Protein AF-A0A8X7UA34-F1 (afdb_monomer_lite)

InterPro domains:
  IPR003774 AlgH-like [PTHR31984] (11-146)

pLDDT: mean 86.85, std 8.89, range [56.84, 96.75]

Organism: Brassica carinata (NCBI:txid52824)

Foldseek 3Di:
DDPVVVVVVVVVVVVVVVVVVVVVVVVVVPPPDDQQDWDADDCVCPPVPPRHRFIWGWHDDDPVPHTDTFTQPAFDALVVCCVPVVNPLSVLCRVPTDHRGDPDADPVQGDKDWFLDDDPVPWDDRDNSITIGDSVRVVVVSVVSVVVD

Sequence (149 aa):
MNLNSRRNHSYSVWKRKKEHKQALINKLAAPKVKVGTIPFATERLGDSLPFAKSKILILKAGQESGFMGVIFNKRLRWSSYPDLDGGQTAELLKDTILSLGGPVMDREKPLMALSREGDPSTDLELSPGVYFLDHESVARRIQELSLEI

Secondary structure (DSSP, 8-state):
--HHHHHHHHHHHHHHHHHHHHHHHHHHHS-S--TT---B--GGGTT-TTTTT-BEEEEEEETTTEEEEEE-S-B--GGG-TTGGGGHHHHHTTTS--B---S---SSS---EEES---TTTSEEEETTEEEE-HHHHHHHHHHHHH--

Radius of gyration: 24.0 Å; chains: 1; bounding box: 34×52×81 Å

Structure (mmCIF, N/CA/C/O backbone):
data_AF-A0A8X7UA34-F1
#
_entry.id   AF-A0A8X7UA34-F1
#
loop_
_atom_site.group_PDB
_atom_site.id
_atom_site.type_symbol
_atom_site.label_atom_id
_atom_site.label_alt_id
_atom_site.label_comp_id
_atom_site.label_asym_id
_atom_site.label_entity_id
_atom_site.label_seq_id
_atom_site.pdbx_PDB_ins_code
_atom_site.Cartn_x
_atom_site.Cartn_y
_atom_site.Cartn_z
_atom_site.occupancy
_atom_site.B_iso_or_equiv
_atom_site.auth_seq_id
_atom_site.auth_comp_id
_atom_site.auth_asym_id
_atom_site.auth_atom_id
_atom_site.pdbx_PDB_model_num
ATOM 1 N N . MET A 1 1 ? 6.514 31.943 -58.462 1.00 56.84 1 MET A N 1
ATOM 2 C CA . MET A 1 1 ? 6.437 31.181 -57.187 1.00 56.84 1 MET A CA 1
ATOM 3 C C . MET A 1 1 ? 7.459 31.739 -56.199 1.00 56.84 1 MET A C 1
ATOM 5 O O . MET A 1 1 ? 8.596 31.947 -56.592 1.00 56.84 1 MET A O 1
ATOM 9 N N . ASN A 1 2 ? 7.064 32.010 -54.948 1.00 68.12 2 ASN A N 1
ATOM 10 C CA . ASN A 1 2 ? 7.880 32.732 -53.960 1.00 68.12 2 ASN A CA 1
ATOM 11 C C . ASN A 1 2 ? 8.849 31.794 -53.198 1.00 68.12 2 ASN A C 1
ATOM 13 O O . ASN A 1 2 ? 8.421 30.875 -52.496 1.00 68.12 2 ASN A O 1
ATOM 17 N N . LEU A 1 3 ? 10.157 32.049 -53.313 1.00 63.94 3 LEU A N 1
ATOM 18 C CA . LEU A 1 3 ? 11.243 31.289 -52.671 1.00 63.94 3 LEU A CA 1
ATOM 19 C C . LEU A 1 3 ? 11.197 31.323 -51.130 1.00 63.94 3 LEU A C 1
ATOM 21 O O . LEU A 1 3 ? 11.675 30.391 -50.481 1.00 63.94 3 LEU A O 1
ATOM 25 N N . ASN A 1 4 ? 10.598 32.354 -50.525 1.00 66.56 4 ASN A N 1
ATOM 26 C CA . ASN A 1 4 ? 10.458 32.464 -49.067 1.00 66.56 4 ASN A CA 1
ATOM 27 C C . ASN A 1 4 ? 9.415 31.484 -48.519 1.00 66.56 4 ASN A C 1
ATOM 29 O O . ASN A 1 4 ? 9.621 30.887 -47.466 1.00 66.56 4 ASN A O 1
ATOM 33 N N . SER A 1 5 ? 8.337 31.242 -49.270 1.00 66.94 5 SER A N 1
ATOM 34 C CA . SER A 1 5 ? 7.290 30.287 -48.883 1.00 66.94 5 SER A CA 1
ATOM 35 C C . SER A 1 5 ? 7.828 28.850 -48.825 1.00 66.94 5 SER A C 1
ATOM 37 O O . SER A 1 5 ? 7.584 28.131 -47.855 1.00 66.94 5 SER A O 1
ATOM 39 N N . ARG A 1 6 ? 8.659 28.453 -49.802 1.00 67.19 6 ARG A N 1
ATOM 40 C CA . ARG A 1 6 ? 9.289 27.120 -49.834 1.00 67.19 6 ARG A CA 1
ATOM 41 C C . ARG A 1 6 ? 10.278 26.905 -48.688 1.00 67.19 6 ARG A C 1
ATOM 43 O O . ARG A 1 6 ? 10.280 25.838 -48.077 1.00 67.19 6 ARG A O 1
ATOM 50 N N . ARG A 1 7 ? 11.086 27.922 -48.366 1.00 68.06 7 ARG A N 1
ATOM 51 C CA . ARG A 1 7 ? 12.027 27.867 -47.237 1.00 68.06 7 ARG A CA 1
ATOM 52 C C . ARG A 1 7 ? 11.290 27.724 -45.908 1.00 68.06 7 ARG A C 1
ATOM 54 O O . ARG A 1 7 ? 11.588 26.798 -45.160 1.00 68.06 7 ARG A O 1
ATOM 61 N N . ASN A 1 8 ? 10.271 28.546 -45.661 1.00 73.69 8 ASN A N 1
ATOM 62 C CA . ASN A 1 8 ? 9.471 28.477 -44.433 1.00 73.69 8 ASN A CA 1
ATOM 63 C C . ASN A 1 8 ? 8.767 27.123 -44.272 1.00 73.69 8 ASN A C 1
ATOM 65 O O . ASN A 1 8 ? 8.753 26.553 -43.179 1.00 73.69 8 ASN A O 1
ATOM 69 N N . HIS A 1 9 ? 8.253 26.561 -45.370 1.00 76.44 9 HIS A N 1
ATOM 70 C CA . HIS A 1 9 ? 7.677 25.222 -45.361 1.00 76.44 9 HIS A CA 1
ATOM 71 C C . HIS A 1 9 ? 8.722 24.161 -44.980 1.00 76.44 9 HIS A C 1
ATOM 73 O O . HIS A 1 9 ? 8.487 23.380 -44.056 1.00 76.44 9 HIS A O 1
ATOM 79 N N . SER A 1 10 ? 9.906 24.192 -45.600 1.00 81.75 10 SER A N 1
ATOM 80 C CA . SER A 1 10 ? 11.010 23.268 -45.303 1.00 81.75 10 SER A CA 1
ATOM 81 C C . SER A 1 10 ? 11.464 23.339 -43.838 1.00 81.75 10 SER A C 1
ATOM 83 O O . SER A 1 10 ? 11.606 22.302 -43.186 1.00 81.75 10 SER A O 1
ATOM 85 N N . TYR A 1 11 ? 11.619 24.546 -43.281 1.00 80.00 11 TYR A N 1
ATOM 86 C CA . TYR A 1 11 ? 11.953 24.730 -41.863 1.00 80.00 11 TYR A CA 1
ATOM 87 C C . TYR A 1 11 ? 10.870 24.164 -40.936 1.00 80.00 11 TYR A C 1
ATOM 89 O O . TYR A 1 11 ? 11.193 23.478 -39.965 1.00 80.00 11 TYR A O 1
ATOM 97 N N . SER A 1 12 ? 9.586 24.382 -41.246 1.00 84.19 12 SER A N 1
ATOM 98 C CA . SER A 1 12 ? 8.474 23.866 -40.431 1.00 84.19 12 SER A CA 1
ATOM 99 C C . SER A 1 12 ? 8.399 22.333 -40.416 1.00 84.19 12 SER A C 1
ATOM 101 O O . SER A 1 12 ? 8.051 21.731 -39.398 1.00 84.19 12 SER A O 1
ATOM 103 N N . VAL A 1 13 ? 8.743 21.687 -41.535 1.00 89.19 13 VAL A N 1
ATOM 104 C CA . VAL A 1 13 ? 8.761 20.224 -41.665 1.00 89.19 13 VAL A CA 1
ATOM 105 C C . VAL A 1 13 ? 9.957 19.640 -40.916 1.00 89.19 13 VAL A C 1
ATOM 107 O O . VAL A 1 13 ? 9.802 18.665 -40.178 1.00 89.19 13 VAL A O 1
ATOM 110 N N . TRP A 1 14 ? 11.138 20.249 -41.051 1.00 89.81 14 TRP A N 1
ATOM 111 C CA . TRP A 1 14 ? 12.331 19.842 -40.305 1.00 89.81 14 TRP A CA 1
ATOM 112 C C . TRP A 1 14 ? 12.125 19.962 -38.790 1.00 89.81 14 TRP A C 1
ATOM 114 O O . TRP A 1 14 ? 12.421 19.018 -38.055 1.00 89.81 14 TRP A O 1
ATOM 124 N N . LYS A 1 15 ? 11.545 21.079 -38.329 1.00 89.62 15 LYS A N 1
ATOM 125 C CA . LYS A 1 15 ? 11.255 21.320 -36.909 1.00 89.62 15 LYS A CA 1
ATOM 126 C C . LYS A 1 15 ? 10.313 20.254 -36.339 1.00 89.62 15 LYS A C 1
ATOM 128 O O . LYS A 1 15 ? 10.667 19.614 -35.352 1.00 89.62 15 LYS A O 1
ATOM 133 N N . ARG A 1 16 ? 9.199 19.958 -37.026 1.00 90.50 16 ARG A N 1
ATOM 134 C CA . ARG A 1 16 ? 8.262 18.889 -36.625 1.00 90.50 16 ARG A CA 1
ATOM 135 C C . ARG A 1 16 ? 8.916 17.509 -36.562 1.00 90.50 16 ARG A C 1
ATOM 137 O O . ARG A 1 16 ? 8.672 16.763 -35.619 1.00 90.50 16 ARG A O 1
ATOM 144 N N . LYS A 1 17 ? 9.770 17.157 -37.533 1.00 89.44 17 LYS A N 1
ATOM 145 C CA . LYS A 1 17 ? 10.509 15.879 -37.508 1.00 89.44 17 LYS A CA 1
ATOM 146 C C . LYS A 1 17 ? 11.460 15.792 -36.314 1.00 89.44 17 LYS A C 1
ATOM 148 O O . LYS A 1 17 ? 11.552 14.737 -35.688 1.00 89.44 17 LYS A O 1
ATOM 153 N N . LYS A 1 18 ? 12.149 16.888 -35.986 1.00 90.69 18 LYS A N 1
ATOM 154 C CA . LYS A 1 18 ? 13.051 16.960 -34.829 1.00 90.69 18 LYS A CA 1
ATOM 155 C C . LYS A 1 18 ? 12.286 16.812 -33.513 1.00 90.69 18 LYS A C 1
ATOM 157 O O . LYS A 1 18 ? 12.684 16.009 -32.677 1.00 90.69 18 LYS A O 1
ATOM 162 N N . GLU A 1 19 ? 11.173 17.525 -33.361 1.00 91.94 19 GLU A N 1
ATOM 163 C CA . GLU A 1 19 ? 10.303 17.444 -32.180 1.00 91.94 19 GLU A CA 1
ATOM 164 C C . GLU A 1 19 ? 9.704 16.044 -32.010 1.00 91.94 19 GLU A C 1
ATOM 166 O O . GLU A 1 19 ? 9.766 15.482 -30.922 1.00 91.94 19 GLU A O 1
ATOM 171 N N . HIS A 1 20 ? 9.213 15.429 -33.091 1.00 90.75 20 HIS A N 1
ATOM 172 C CA . HIS A 1 20 ? 8.687 14.063 -33.056 1.00 90.75 20 HIS A CA 1
ATOM 173 C C . HIS A 1 20 ? 9.764 13.050 -32.646 1.00 90.75 20 HIS A C 1
ATOM 175 O O . HIS A 1 20 ? 9.518 12.187 -31.805 1.00 90.75 20 HIS A O 1
ATOM 181 N N . LYS A 1 21 ? 10.979 13.165 -33.201 1.00 89.81 21 LYS A N 1
ATOM 182 C CA . LYS A 1 21 ? 12.112 12.313 -32.814 1.00 89.81 21 LYS A CA 1
ATOM 183 C C . LYS A 1 21 ? 12.459 12.493 -31.334 1.00 89.81 21 LYS A C 1
ATOM 185 O O . LYS A 1 21 ? 12.673 11.501 -30.645 1.00 89.81 21 LYS A O 1
ATOM 190 N N . GLN A 1 22 ? 12.470 13.731 -30.838 1.00 85.81 22 GLN A N 1
ATOM 191 C CA . GLN A 1 22 ? 12.733 14.014 -29.428 1.00 85.81 22 GLN A CA 1
ATOM 192 C C . GLN A 1 22 ? 11.635 13.452 -28.516 1.00 85.81 22 GLN A C 1
ATOM 194 O O . GLN A 1 22 ? 11.944 12.845 -27.497 1.00 85.81 22 GLN A O 1
ATOM 199 N N . ALA A 1 23 ? 10.365 13.579 -28.900 1.00 83.25 23 ALA A N 1
ATOM 200 C CA . ALA A 1 23 ? 9.248 12.991 -28.168 1.00 83.25 23 ALA A CA 1
ATOM 201 C C . ALA A 1 23 ? 9.337 11.457 -28.121 1.00 83.25 23 ALA A C 1
ATOM 203 O O . ALA A 1 23 ? 9.067 10.860 -27.082 1.00 83.25 23 ALA A O 1
ATOM 204 N N . LEU A 1 24 ? 9.768 10.817 -29.214 1.00 83.38 24 LEU A N 1
ATOM 205 C CA . LEU A 1 24 ? 9.985 9.371 -29.262 1.00 83.38 24 LEU A CA 1
ATOM 206 C C . LEU A 1 24 ? 11.118 8.940 -28.320 1.00 83.38 24 LEU A C 1
ATOM 208 O O . LEU A 1 24 ? 10.958 7.977 -27.575 1.00 83.38 24 LEU A O 1
ATOM 212 N N . ILE A 1 25 ? 12.233 9.677 -28.317 1.00 81.25 25 ILE A N 1
ATOM 213 C CA . ILE A 1 25 ? 13.363 9.445 -27.405 1.00 81.25 25 ILE A CA 1
ATOM 214 C C . ILE A 1 25 ? 12.908 9.606 -25.953 1.00 81.25 25 ILE A C 1
ATOM 216 O O . ILE A 1 25 ? 13.146 8.716 -25.144 1.00 81.25 25 ILE A O 1
ATOM 220 N N . ASN A 1 26 ? 12.184 10.680 -25.635 1.00 76.31 26 ASN A N 1
ATOM 221 C CA . ASN A 1 26 ? 11.667 10.922 -24.288 1.00 76.31 26 ASN A CA 1
ATOM 222 C C . ASN A 1 26 ? 10.672 9.831 -23.857 1.00 76.31 26 ASN A C 1
ATOM 224 O O . ASN A 1 26 ? 10.698 9.393 -22.714 1.00 76.31 26 ASN A O 1
ATOM 228 N N . LYS A 1 27 ? 9.826 9.344 -24.774 1.00 73.06 27 LYS A N 1
ATOM 229 C CA . LYS A 1 27 ? 8.892 8.239 -24.515 1.00 73.06 27 LYS A CA 1
ATOM 230 C C . LYS A 1 27 ? 9.615 6.914 -24.258 1.00 73.06 27 LYS A C 1
ATOM 232 O O . LYS A 1 27 ? 9.163 6.137 -23.426 1.00 73.06 27 LYS A O 1
ATOM 237 N N . LEU A 1 28 ? 10.714 6.653 -24.963 1.00 73.19 28 LEU A N 1
ATOM 238 C CA . LEU A 1 28 ? 11.550 5.465 -24.755 1.00 73.19 28 LEU A CA 1
ATOM 239 C C . LEU A 1 28 ? 12.402 5.564 -23.481 1.00 73.19 28 LEU A C 1
ATOM 241 O O . LEU A 1 28 ? 12.703 4.536 -22.881 1.00 73.19 28 LEU A O 1
ATOM 245 N N . ALA A 1 29 ? 12.761 6.782 -23.072 1.00 66.44 29 ALA A N 1
ATOM 246 C CA . ALA A 1 29 ? 13.515 7.066 -21.853 1.00 66.44 29 ALA A CA 1
ATOM 247 C C . ALA A 1 29 ? 12.634 7.187 -20.596 1.00 66.44 29 ALA A C 1
ATOM 249 O O . ALA A 1 29 ? 13.160 7.175 -19.486 1.00 66.44 29 ALA A O 1
ATOM 250 N N . ALA A 1 30 ? 11.309 7.305 -20.744 1.00 63.19 30 ALA A N 1
ATOM 251 C CA . ALA A 1 30 ? 10.397 7.392 -19.611 1.00 63.19 30 ALA A CA 1
ATOM 252 C C . ALA A 1 30 ? 10.485 6.116 -18.746 1.00 63.19 30 ALA A C 1
ATOM 254 O O . ALA A 1 30 ? 10.445 5.006 -19.294 1.00 63.19 30 ALA A O 1
ATOM 255 N N . PRO A 1 31 ? 10.563 6.237 -17.406 1.00 65.38 31 PRO A N 1
ATOM 256 C CA . PRO A 1 31 ? 10.557 5.080 -16.523 1.00 65.38 31 PRO A CA 1
ATOM 257 C C . PRO A 1 31 ? 9.314 4.229 -16.785 1.00 65.38 31 PRO A C 1
ATOM 259 O O . PRO A 1 31 ? 8.183 4.709 -16.702 1.00 65.38 31 PRO A O 1
ATOM 262 N N . LYS A 1 32 ? 9.511 2.942 -17.092 1.00 77.38 32 LYS A N 1
ATOM 263 C CA . LYS A 1 32 ? 8.398 1.997 -17.298 1.00 77.38 32 LYS A CA 1
ATOM 264 C C . LYS A 1 32 ? 7.575 1.771 -16.026 1.00 77.38 32 LYS A C 1
ATOM 266 O O . LYS A 1 32 ? 6.454 1.279 -16.107 1.00 77.38 32 LYS A O 1
ATOM 271 N N . VAL A 1 33 ? 8.136 2.117 -14.870 1.00 87.62 33 VAL A N 1
ATOM 272 C CA . VAL A 1 33 ? 7.523 1.976 -13.553 1.00 87.62 33 VAL A CA 1
ATOM 273 C C . VAL A 1 33 ? 7.317 3.368 -12.965 1.00 87.62 33 VAL A C 1
ATOM 275 O O . VAL A 1 33 ? 8.270 4.125 -12.800 1.00 87.62 33 VAL A O 1
ATOM 278 N N . LYS A 1 34 ? 6.062 3.689 -12.652 1.00 90.31 34 LYS A N 1
ATOM 279 C CA . LYS A 1 34 ? 5.624 4.933 -12.001 1.00 90.31 34 LYS A CA 1
ATOM 280 C C . LYS A 1 34 ? 4.777 4.624 -10.764 1.00 90.31 34 LYS A C 1
ATOM 282 O O . LYS A 1 34 ? 4.351 3.480 -10.590 1.00 90.31 34 LYS A O 1
ATOM 287 N N . VAL A 1 35 ? 4.491 5.632 -9.943 1.00 92.62 35 VAL A N 1
ATOM 288 C CA . VAL A 1 35 ? 3.513 5.516 -8.845 1.00 92.62 35 VAL A CA 1
ATOM 289 C C . VAL A 1 35 ? 2.185 4.951 -9.374 1.00 92.62 35 VAL A C 1
ATOM 291 O O . VAL A 1 35 ? 1.763 5.284 -10.484 1.00 92.62 35 VAL A O 1
ATOM 294 N N . GLY A 1 36 ? 1.588 4.020 -8.628 1.00 92.81 36 GLY A N 1
ATOM 295 C CA . GLY A 1 36 ? 0.380 3.282 -9.014 1.00 92.81 36 GLY A CA 1
ATOM 296 C C . GLY A 1 36 ? 0.620 2.066 -9.920 1.00 92.81 36 GLY A C 1
ATOM 297 O O . GLY A 1 36 ? -0.312 1.320 -10.211 1.00 92.81 36 GLY A O 1
ATOM 298 N N . THR A 1 37 ? 1.857 1.818 -10.369 1.00 93.62 37 THR A N 1
ATOM 299 C CA . THR A 1 37 ? 2.185 0.591 -11.121 1.00 93.62 37 THR A CA 1
ATOM 300 C C . THR A 1 37 ? 2.126 -0.622 -10.197 1.00 93.62 37 THR A C 1
ATOM 302 O O . THR A 1 37 ? 2.568 -0.540 -9.051 1.00 93.62 37 THR A O 1
ATOM 305 N N . ILE A 1 38 ? 1.645 -1.761 -10.711 1.00 95.44 38 ILE A N 1
ATOM 306 C CA . ILE A 1 38 ? 1.601 -3.026 -9.967 1.00 95.44 38 ILE A CA 1
ATOM 307 C C . ILE A 1 38 ? 2.508 -4.080 -10.620 1.00 95.44 38 ILE A C 1
ATOM 309 O O . ILE A 1 38 ? 2.079 -4.750 -11.563 1.00 95.44 38 ILE A O 1
ATOM 313 N N . PRO A 1 39 ? 3.766 -4.247 -10.167 1.00 94.31 39 PRO A N 1
ATOM 314 C CA . PRO A 1 39 ? 4.579 -5.391 -10.551 1.00 94.31 39 PRO A CA 1
ATOM 315 C C . PRO A 1 39 ? 4.012 -6.706 -10.005 1.00 94.31 39 PRO A C 1
ATOM 317 O O . PRO A 1 39 ? 3.616 -6.808 -8.840 1.00 94.31 39 PRO A O 1
ATOM 320 N N . PHE A 1 40 ? 4.029 -7.733 -10.853 1.00 95.19 40 PHE A N 1
ATOM 321 C CA .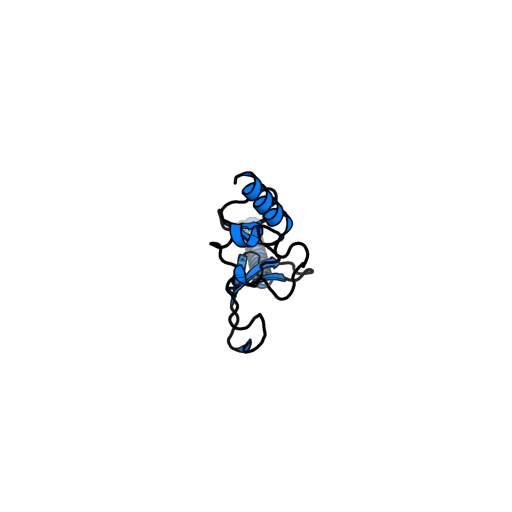 PHE A 1 40 ? 3.649 -9.098 -10.503 1.00 95.19 40 PHE A CA 1
ATOM 322 C C . PHE A 1 40 ? 4.899 -9.968 -10.441 1.00 95.19 40 PHE A C 1
ATOM 324 O O . PHE A 1 40 ? 5.706 -9.972 -11.375 1.00 95.19 40 PHE A O 1
ATOM 331 N 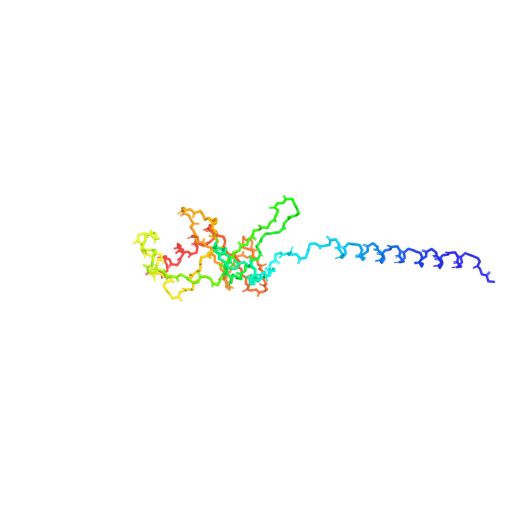N . ALA A 1 41 ? 5.053 -10.719 -9.353 1.00 95.25 41 ALA A N 1
ATOM 332 C CA . ALA A 1 41 ? 6.140 -11.673 -9.237 1.00 95.25 41 ALA A CA 1
ATOM 333 C C . ALA A 1 41 ? 6.003 -12.766 -10.304 1.00 95.25 41 ALA A C 1
ATOM 335 O O . ALA A 1 41 ? 4.958 -13.404 -10.432 1.00 95.25 41 ALA A O 1
ATOM 336 N N . THR A 1 42 ? 7.079 -12.988 -11.054 1.00 94.44 42 THR A N 1
ATOM 337 C CA . THR A 1 42 ? 7.164 -14.112 -11.992 1.00 94.44 42 THR A CA 1
ATOM 338 C C . THR A 1 42 ? 7.521 -15.398 -11.252 1.00 94.44 42 THR A C 1
ATOM 340 O O . THR A 1 42 ? 8.037 -15.360 -10.134 1.00 94.44 42 THR A O 1
ATOM 343 N N . GLU A 1 43 ? 7.321 -16.545 -11.898 1.00 92.88 43 GLU A N 1
ATOM 344 C CA . GLU A 1 43 ? 7.694 -17.861 -11.356 1.00 92.88 43 GLU A CA 1
ATOM 345 C C . GLU A 1 43 ? 9.187 -17.967 -11.006 1.00 92.88 43 GLU A C 1
ATOM 347 O O . GLU A 1 43 ? 9.562 -18.716 -10.110 1.00 92.88 43 GLU A O 1
ATOM 352 N N . ARG A 1 44 ? 10.040 -17.143 -11.631 1.00 91.75 44 ARG A N 1
ATOM 353 C CA . ARG A 1 44 ? 11.482 -17.078 -11.340 1.00 91.75 44 ARG A CA 1
ATOM 354 C C . ARG A 1 44 ? 11.804 -16.585 -9.929 1.00 91.75 44 ARG A C 1
ATOM 356 O O . ARG A 1 44 ? 12.912 -16.806 -9.461 1.00 91.75 44 ARG A O 1
ATOM 363 N N . LEU A 1 45 ? 10.861 -15.914 -9.263 1.00 87.75 45 LEU A N 1
ATOM 364 C CA . LEU A 1 45 ? 11.008 -15.494 -7.868 1.00 87.75 45 LEU A CA 1
ATOM 365 C C . LEU A 1 45 ? 10.689 -16.617 -6.867 1.00 87.75 45 LEU A C 1
ATOM 367 O O . LEU A 1 45 ? 10.818 -16.362 -5.676 1.00 87.75 45 LEU A O 1
ATOM 371 N N . GLY A 1 46 ? 10.317 -17.822 -7.334 1.00 82.00 46 GLY A N 1
ATOM 372 C CA . GLY A 1 46 ? 10.286 -19.099 -6.599 1.00 82.00 46 GLY A CA 1
ATOM 373 C C . GLY A 1 46 ? 10.144 -18.987 -5.080 1.00 82.00 46 GLY A C 1
ATOM 374 O O . GLY A 1 46 ? 9.059 -18.683 -4.590 1.00 82.00 46 GLY A O 1
ATOM 375 N N . ASP A 1 47 ? 11.261 -19.188 -4.374 1.00 85.31 47 ASP A N 1
ATOM 376 C CA . ASP A 1 47 ? 11.368 -19.198 -2.905 1.00 85.31 47 ASP A CA 1
ATOM 377 C C . ASP A 1 47 ? 11.891 -17.879 -2.309 1.00 85.31 47 ASP A C 1
ATOM 379 O O . ASP A 1 47 ? 12.272 -17.809 -1.140 1.00 85.31 47 ASP A O 1
ATOM 383 N N . SER A 1 48 ? 11.923 -16.801 -3.095 1.00 90.88 48 SER A N 1
ATOM 384 C CA . SER A 1 48 ? 12.336 -15.480 -2.619 1.00 90.88 48 SER A CA 1
ATOM 385 C C . SER A 1 48 ? 11.267 -14.918 -1.685 1.00 90.88 48 SER A C 1
ATOM 387 O O . SER A 1 48 ? 10.322 -14.262 -2.120 1.00 90.88 48 SER A O 1
ATOM 389 N N . LEU A 1 49 ? 11.375 -15.192 -0.386 1.00 90.25 49 LEU A N 1
ATOM 390 C CA . LEU A 1 49 ? 10.512 -14.579 0.619 1.00 90.25 49 LEU A CA 1
ATOM 391 C C . LEU A 1 49 ? 10.906 -13.102 0.831 1.00 90.25 49 LEU A C 1
ATOM 393 O O . LEU A 1 49 ? 12.096 -12.796 0.873 1.00 90.25 49 LEU A O 1
ATOM 397 N N . PRO A 1 50 ? 9.938 -12.174 0.981 1.00 92.38 50 PRO A N 1
ATOM 398 C CA . PRO A 1 50 ? 8.481 -12.364 0.913 1.00 92.38 50 PRO A CA 1
ATOM 399 C C . PRO A 1 50 ? 7.879 -12.216 -0.506 1.00 92.38 50 PRO A C 1
ATOM 401 O O . PRO A 1 50 ? 6.656 -12.200 -0.665 1.00 92.38 50 PRO A O 1
ATOM 404 N N . PHE A 1 51 ? 8.704 -12.090 -1.546 1.00 95.06 51 PHE A N 1
ATOM 405 C CA . PHE A 1 51 ? 8.313 -11.672 -2.898 1.00 95.06 51 PHE A CA 1
ATOM 406 C C . PHE A 1 51 ? 7.699 -12.759 -3.788 1.00 95.06 51 PHE A C 1
ATOM 408 O O . PHE A 1 51 ? 7.019 -12.430 -4.764 1.00 95.06 51 PHE A O 1
ATOM 415 N N . ALA A 1 52 ? 7.879 -14.036 -3.469 1.00 94.88 52 ALA A N 1
ATOM 416 C CA . ALA A 1 52 ? 7.278 -15.154 -4.187 1.00 94.88 52 ALA A CA 1
ATOM 417 C C . ALA A 1 52 ? 5.765 -14.948 -4.376 1.00 94.88 52 ALA A C 1
ATOM 419 O O . ALA A 1 52 ? 5.044 -14.773 -3.394 1.00 94.88 52 ALA A O 1
ATOM 420 N N . LYS A 1 53 ? 5.248 -14.968 -5.613 1.00 94.06 53 LYS A N 1
ATOM 421 C CA . LYS A 1 53 ? 3.811 -14.752 -5.923 1.00 94.06 53 LYS A CA 1
ATOM 422 C C . LYS A 1 53 ? 3.233 -13.420 -5.391 1.00 94.06 53 LYS A C 1
ATOM 424 O O . LYS A 1 53 ? 2.024 -13.306 -5.176 1.00 94.06 53 LYS A O 1
ATOM 429 N N . SER A 1 54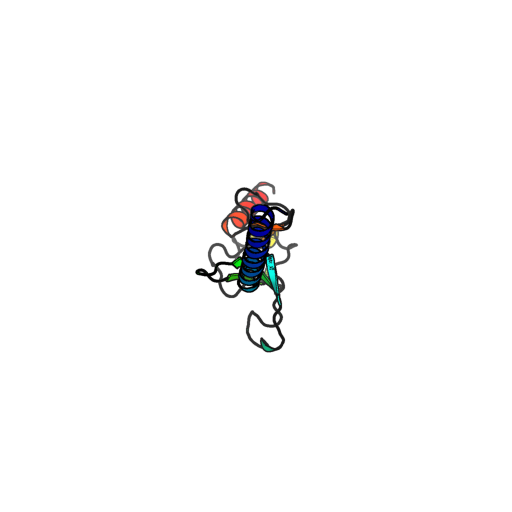 ? 4.076 -12.425 -5.121 1.00 96.69 54 SER A N 1
ATOM 430 C CA . SER A 1 54 ? 3.637 -11.118 -4.631 1.00 96.69 54 SER A CA 1
ATOM 431 C C . SER A 1 54 ? 3.057 -10.245 -5.746 1.00 96.69 54 SER A C 1
ATOM 433 O O . SER A 1 54 ? 3.422 -10.354 -6.920 1.00 96.69 54 SER A O 1
ATOM 435 N N . LYS A 1 55 ? 2.133 -9.372 -5.351 1.00 96.75 55 LYS A N 1
ATOM 436 C CA . LYS A 1 55 ? 1.690 -8.205 -6.107 1.00 96.75 55 LYS A CA 1
ATOM 437 C C . LYS A 1 55 ? 2.129 -6.990 -5.309 1.00 96.75 55 LYS A C 1
ATOM 439 O O . LYS A 1 55 ? 1.764 -6.873 -4.138 1.00 96.75 55 LYS A O 1
ATOM 444 N N . ILE A 1 56 ? 2.929 -6.135 -5.929 1.00 96.50 56 ILE A N 1
ATOM 445 C CA . ILE A 1 56 ? 3.532 -4.976 -5.271 1.00 96.50 56 ILE A CA 1
ATOM 446 C C . ILE A 1 56 ? 2.879 -3.734 -5.849 1.00 96.50 56 ILE A C 1
ATOM 448 O O . ILE A 1 56 ? 2.779 -3.625 -7.059 1.00 96.50 56 ILE A O 1
ATOM 452 N N . LEU A 1 57 ? 2.436 -2.802 -5.021 1.00 96.38 57 LEU A N 1
ATOM 453 C CA . LEU A 1 57 ? 1.966 -1.492 -5.456 1.00 96.38 57 LEU A CA 1
ATOM 454 C C . LEU A 1 57 ? 3.092 -0.476 -5.275 1.00 96.38 57 LEU A C 1
ATOM 456 O O . LEU A 1 57 ? 3.619 -0.348 -4.174 1.00 96.38 57 LEU A O 1
ATOM 460 N N . ILE A 1 58 ? 3.462 0.243 -6.335 1.00 95.75 58 ILE A N 1
ATOM 461 C CA . ILE A 1 58 ? 4.511 1.270 -6.274 1.00 95.75 58 ILE A CA 1
ATOM 462 C C . ILE A 1 58 ? 3.939 2.585 -5.742 1.00 95.75 58 ILE A C 1
ATOM 464 O O . ILE A 1 58 ? 3.028 3.154 -6.340 1.00 95.75 58 ILE A O 1
ATOM 468 N N . LEU A 1 59 ? 4.520 3.078 -4.650 1.00 93.81 59 LEU A N 1
ATOM 469 C CA . LEU A 1 59 ? 4.112 4.292 -3.937 1.00 93.81 59 LEU A CA 1
ATOM 470 C C . LEU A 1 59 ? 5.059 5.467 -4.193 1.00 93.81 59 LEU A C 1
ATOM 472 O O . LEU A 1 59 ? 4.623 6.610 -4.266 1.00 93.81 59 LEU A O 1
ATOM 476 N N . LYS A 1 60 ? 6.358 5.194 -4.368 1.00 92.25 60 LYS A N 1
ATOM 477 C CA . LYS A 1 60 ? 7.361 6.198 -4.756 1.00 92.25 60 LYS A CA 1
ATOM 478 C C . LYS A 1 60 ? 8.218 5.642 -5.883 1.00 92.25 60 LYS A C 1
ATOM 480 O O . LYS A 1 60 ? 8.583 4.468 -5.866 1.00 92.25 60 LYS A O 1
ATOM 485 N N . ALA A 1 61 ? 8.529 6.487 -6.856 1.00 90.88 61 ALA A N 1
ATOM 486 C CA . ALA A 1 61 ? 9.391 6.154 -7.979 1.00 90.88 61 ALA A CA 1
ATOM 487 C C . ALA A 1 61 ? 10.239 7.379 -8.326 1.00 90.88 61 ALA A C 1
ATOM 489 O O . ALA A 1 61 ? 9.694 8.420 -8.689 1.00 90.88 61 ALA A O 1
ATOM 490 N N . GLY A 1 62 ? 11.557 7.253 -8.217 1.00 87.38 62 GLY A N 1
ATOM 491 C CA . GLY A 1 62 ? 12.504 8.296 -8.587 1.00 87.38 62 GLY A CA 1
ATOM 492 C C . GLY A 1 62 ? 13.751 7.691 -9.213 1.00 87.38 62 GLY A C 1
ATOM 493 O O . GLY A 1 62 ? 14.198 6.617 -8.823 1.00 87.38 62 GLY A O 1
ATOM 494 N N . GLN A 1 63 ? 14.311 8.379 -10.206 1.00 81.62 63 GLN A N 1
ATOM 495 C CA . GLN A 1 63 ? 15.506 7.904 -10.905 1.00 81.62 63 GLN A CA 1
ATOM 496 C C . GLN A 1 63 ? 16.712 7.782 -9.958 1.00 81.62 63 GLN A C 1
ATOM 498 O O . GLN A 1 63 ? 17.442 6.802 -10.039 1.00 81.62 63 GLN A O 1
ATOM 503 N N . GLU A 1 64 ? 16.855 8.728 -9.026 1.00 85.94 64 GLU A N 1
ATOM 504 C CA . GLU A 1 64 ? 17.944 8.757 -8.039 1.00 85.94 64 GLU A CA 1
ATOM 505 C C . GLU A 1 64 ? 17.594 8.025 -6.731 1.00 85.94 64 GLU A C 1
ATOM 507 O O . GLU A 1 64 ? 18.467 7.485 -6.061 1.00 85.94 64 GLU A O 1
ATOM 512 N N . SER A 1 65 ? 16.311 7.996 -6.350 1.00 84.19 65 SER A N 1
ATOM 513 C CA . SER A 1 65 ? 15.846 7.436 -5.070 1.00 84.19 65 SER A CA 1
ATOM 514 C C . SER A 1 65 ? 15.336 5.994 -5.158 1.00 84.19 65 SER A C 1
ATOM 516 O O . SER A 1 65 ? 15.019 5.388 -4.135 1.00 84.19 65 SER A O 1
ATOM 518 N N . GLY A 1 66 ? 15.248 5.431 -6.364 1.00 90.69 66 GLY A N 1
ATOM 519 C CA . GLY A 1 66 ? 14.729 4.089 -6.599 1.00 90.69 66 GLY A CA 1
ATOM 520 C C . GLY A 1 66 ? 13.208 3.995 -6.449 1.00 90.69 66 GLY A C 1
ATOM 521 O O . GLY A 1 66 ? 12.462 4.921 -6.778 1.00 90.69 66 GLY A O 1
ATOM 522 N N . PHE A 1 67 ? 12.736 2.834 -5.987 1.00 93.50 67 PHE A N 1
ATOM 523 C CA . PHE A 1 67 ? 11.312 2.533 -5.855 1.00 93.50 67 PHE A CA 1
ATOM 524 C C . PHE A 1 67 ? 10.961 2.141 -4.427 1.00 93.50 67 PHE A C 1
ATOM 526 O O . PHE A 1 67 ? 11.656 1.344 -3.801 1.00 93.50 67 PHE A O 1
ATOM 533 N N . MET A 1 68 ? 9.822 2.638 -3.958 1.00 93.00 68 MET A N 1
ATOM 534 C CA . MET A 1 68 ? 9.162 2.154 -2.754 1.00 93.00 68 MET A CA 1
ATOM 535 C C . MET A 1 68 ? 7.833 1.539 -3.159 1.00 93.00 68 MET A C 1
ATOM 537 O O . MET A 1 68 ? 7.066 2.148 -3.909 1.00 93.00 68 MET A O 1
ATOM 541 N N . GLY A 1 69 ? 7.551 0.347 -2.650 1.00 94.19 69 GLY A N 1
ATOM 542 C CA . GLY A 1 69 ? 6.274 -0.303 -2.872 1.00 94.19 69 GLY A CA 1
ATOM 543 C C . GLY A 1 69 ? 5.879 -1.213 -1.726 1.00 94.19 69 GLY A C 1
ATOM 544 O O . GLY A 1 69 ? 6.706 -1.561 -0.886 1.00 94.19 69 GLY A O 1
ATOM 545 N N . VAL A 1 70 ? 4.604 -1.586 -1.723 1.00 95.31 70 VAL A N 1
ATOM 546 C CA . VAL A 1 70 ? 3.988 -2.416 -0.686 1.00 95.31 70 VAL A CA 1
ATOM 547 C C . VAL A 1 70 ? 3.355 -3.660 -1.292 1.00 95.31 70 VAL A C 1
ATOM 549 O O . VAL A 1 70 ? 2.676 -3.604 -2.318 1.00 95.31 70 VAL A O 1
ATOM 552 N N . ILE A 1 71 ? 3.579 -4.804 -0.659 1.00 96.69 71 ILE A N 1
ATOM 553 C CA . ILE A 1 71 ? 2.925 -6.065 -0.982 1.00 96.69 71 ILE A CA 1
ATOM 554 C C . ILE A 1 71 ? 1.532 -6.069 -0.342 1.00 96.69 71 ILE A C 1
ATOM 556 O O . ILE A 1 71 ? 1.385 -5.984 0.874 1.00 96.69 71 ILE A O 1
ATOM 560 N N . PHE A 1 72 ? 0.490 -6.217 -1.158 1.00 95.00 72 PHE A N 1
ATOM 561 C CA . PHE A 1 72 ? -0.903 -6.136 -0.685 1.00 95.00 72 PHE A CA 1
ATOM 562 C C . PHE A 1 72 ? -1.661 -7.471 -0.756 1.00 95.00 72 PHE A C 1
ATOM 564 O O . PHE A 1 72 ? -2.849 -7.539 -0.447 1.00 95.00 72 PHE A O 1
ATOM 571 N N . ASN A 1 73 ? -1.003 -8.549 -1.194 1.00 95.94 73 ASN A N 1
ATOM 572 C CA . ASN A 1 73 ? -1.630 -9.860 -1.390 1.00 95.94 73 ASN A CA 1
ATOM 573 C C . ASN A 1 73 ? -1.070 -10.967 -0.480 1.00 95.94 73 ASN A C 1
ATOM 575 O O . ASN A 1 73 ? -1.276 -12.150 -0.761 1.00 95.94 73 ASN A O 1
ATOM 579 N N . LYS A 1 74 ? -0.369 -10.608 0.600 1.00 95.06 74 LYS A N 1
ATOM 580 C CA . LYS A 1 74 ? 0.225 -11.544 1.565 1.00 95.06 74 LYS A CA 1
ATOM 581 C C . LYS A 1 74 ? -0.530 -11.475 2.880 1.00 95.06 74 LYS A C 1
ATOM 583 O O . LYS A 1 74 ? -0.075 -10.850 3.828 1.00 95.06 74 LYS A O 1
ATOM 588 N N . ARG A 1 75 ? -1.709 -12.095 2.900 1.00 94.50 75 ARG A N 1
ATOM 589 C CA . ARG A 1 75 ? -2.643 -11.992 4.024 1.00 94.50 75 ARG A CA 1
ATOM 590 C C . ARG A 1 75 ? -2.028 -12.479 5.333 1.00 94.50 75 ARG A C 1
ATOM 592 O O . ARG A 1 75 ? -1.441 -13.558 5.389 1.00 94.50 75 ARG A O 1
ATOM 599 N N . LEU A 1 76 ? -2.247 -11.686 6.367 1.00 92.62 76 LEU A N 1
ATOM 600 C CA . LEU A 1 76 ? -1.951 -11.982 7.757 1.00 92.62 76 LEU A CA 1
ATOM 601 C C . LEU A 1 76 ? -3.264 -12.002 8.550 1.00 92.62 76 LEU A C 1
ATOM 603 O O . LEU A 1 76 ? -4.325 -11.661 8.024 1.00 92.62 76 LEU A O 1
ATOM 607 N N . ARG A 1 77 ? -3.200 -12.421 9.814 1.00 91.38 77 ARG A N 1
ATOM 608 C CA . ARG A 1 77 ? -4.336 -12.370 10.739 1.00 91.38 77 ARG A CA 1
ATOM 609 C C . ARG A 1 77 ? -4.045 -11.353 11.829 1.00 91.38 77 ARG A C 1
ATOM 611 O O . ARG A 1 77 ? -2.966 -11.398 12.408 1.00 91.38 77 ARG A O 1
ATOM 618 N N . TRP A 1 78 ? -5.019 -10.506 12.151 1.00 91.19 78 TRP A N 1
ATOM 619 C CA . TRP A 1 78 ? -4.926 -9.579 13.284 1.00 91.19 78 TRP A CA 1
ATOM 620 C C . TRP A 1 78 ? -4.643 -10.302 14.604 1.00 91.19 78 TRP A C 1
ATOM 622 O O . TRP A 1 78 ? -3.805 -9.858 15.378 1.00 91.19 78 TRP A O 1
ATOM 632 N N . SER A 1 79 ? -5.217 -11.496 14.792 1.00 87.12 79 SER A N 1
ATOM 633 C CA . SER A 1 79 ? -4.972 -12.350 15.963 1.00 87.12 79 SER A CA 1
ATOM 634 C C . SER A 1 79 ? -3.509 -12.781 16.150 1.00 87.12 79 SER A C 1
ATOM 636 O O . SER A 1 79 ? -3.161 -13.300 17.203 1.00 87.12 79 SER A O 1
ATOM 638 N N . SER A 1 80 ? -2.657 -12.643 15.129 1.00 87.69 80 SER A N 1
ATOM 639 C CA . SER A 1 80 ? -1.219 -12.929 15.223 1.00 87.69 80 SER A CA 1
ATOM 640 C C . SER A 1 80 ? -0.406 -11.751 15.767 1.00 87.69 80 SER A C 1
ATOM 642 O O . SER A 1 80 ? 0.789 -11.914 15.995 1.00 87.69 80 SER A O 1
ATOM 644 N N . TYR A 1 81 ? -1.036 -10.591 15.968 1.00 84.88 81 TYR A N 1
ATOM 645 C CA . TYR A 1 81 ? -0.402 -9.362 16.440 1.00 84.88 81 TYR A CA 1
ATOM 646 C C . TYR A 1 81 ? -1.191 -8.745 17.610 1.00 84.88 81 TYR A C 1
ATOM 648 O O . TYR A 1 81 ? -1.649 -7.606 17.505 1.00 84.88 81 TYR A O 1
ATOM 656 N N . PRO A 1 82 ? -1.372 -9.483 18.725 1.00 77.00 82 PRO A N 1
ATOM 657 C CA . PRO A 1 82 ? -2.132 -8.999 19.879 1.00 77.00 82 PRO A CA 1
ATOM 658 C C . PRO A 1 82 ? -1.465 -7.805 20.574 1.00 77.00 82 PRO A C 1
ATOM 660 O O . PRO A 1 82 ? -2.133 -7.077 21.292 1.00 77.00 82 PRO A O 1
ATOM 663 N N . ASP A 1 83 ? -0.173 -7.571 20.342 1.00 76.81 83 ASP A N 1
ATOM 664 C CA . ASP A 1 83 ? 0.582 -6.505 21.007 1.00 76.81 83 ASP A CA 1
ATOM 665 C C . ASP A 1 83 ? 0.467 -5.139 20.308 1.00 76.81 83 ASP A C 1
ATOM 667 O O . ASP A 1 83 ? 1.053 -4.161 20.771 1.00 76.81 83 ASP A O 1
ATOM 671 N N . LEU A 1 84 ? -0.282 -5.038 19.199 1.00 77.56 84 LEU A N 1
ATOM 672 C CA . LEU A 1 84 ? -0.568 -3.752 18.555 1.00 77.56 84 LEU A CA 1
ATOM 673 C C . LEU A 1 84 ? -1.442 -2.903 19.491 1.00 77.56 84 LEU A C 1
ATOM 675 O O . LEU A 1 84 ? -2.652 -3.115 19.583 1.00 77.56 84 LEU A O 1
ATOM 679 N N . ASP A 1 85 ? -0.800 -1.974 20.202 1.00 71.00 85 ASP A N 1
ATOM 680 C CA . ASP A 1 85 ? -1.407 -1.073 21.193 1.00 71.00 85 ASP A CA 1
ATOM 681 C C . ASP A 1 85 ? -2.188 -1.810 22.300 1.00 71.00 85 ASP A C 1
ATOM 683 O O . ASP A 1 85 ? -3.366 -1.559 22.568 1.00 71.00 85 ASP A O 1
ATOM 687 N N . GLY A 1 86 ? -1.551 -2.829 22.890 1.00 70.62 86 GLY A N 1
ATOM 688 C CA . GLY A 1 86 ? -2.169 -3.650 23.938 1.00 70.62 86 GLY A CA 1
ATOM 689 C C . GLY A 1 86 ? -3.406 -4.434 23.474 1.00 70.62 86 GLY A C 1
ATOM 690 O O . GLY A 1 86 ? -4.217 -4.838 24.305 1.00 70.62 86 GLY A O 1
ATOM 691 N N . GLY A 1 87 ? -3.572 -4.623 22.161 1.00 78.12 87 GLY A N 1
ATOM 692 C CA . GLY A 1 87 ? -4.637 -5.419 21.545 1.00 78.12 87 GLY A CA 1
ATOM 693 C C . GLY A 1 87 ? -5.847 -4.619 21.073 1.00 78.12 87 GLY A C 1
ATOM 694 O O . GLY A 1 87 ? -6.648 -5.143 20.298 1.00 78.12 87 GLY A O 1
ATOM 695 N N . GLN A 1 88 ? -5.964 -3.344 21.452 1.00 82.88 88 GLN A N 1
ATOM 696 C CA . GLN A 1 88 ? -7.106 -2.500 21.076 1.00 82.88 88 GLN A CA 1
ATOM 697 C C . GLN A 1 88 ? -7.178 -2.275 19.565 1.00 82.88 88 GLN A C 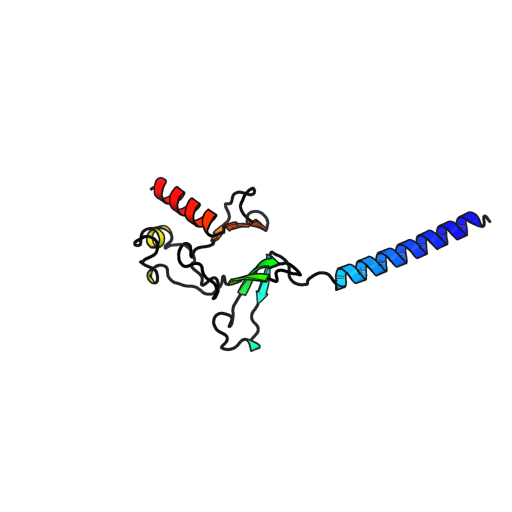1
ATOM 699 O O . GLN A 1 88 ? -8.233 -2.451 18.956 1.00 82.88 88 GLN A O 1
ATOM 704 N N . THR A 1 89 ? -6.039 -1.968 18.937 1.00 85.50 89 THR A N 1
ATOM 705 C CA . THR A 1 89 ? -5.973 -1.764 17.482 1.00 85.50 89 THR A CA 1
ATOM 706 C C . THR A 1 89 ? -6.348 -3.039 16.719 1.00 85.50 89 THR A C 1
ATOM 708 O O . THR A 1 89 ? -7.065 -2.979 15.720 1.00 85.50 89 THR A O 1
ATOM 711 N N . ALA A 1 90 ? -5.891 -4.204 17.190 1.00 86.31 90 ALA A N 1
ATOM 712 C CA . ALA A 1 90 ? -6.189 -5.483 16.549 1.00 86.31 90 ALA A CA 1
ATOM 713 C C . ALA A 1 90 ? -7.685 -5.836 16.619 1.00 86.31 90 ALA A C 1
ATOM 715 O O . ALA A 1 90 ? -8.229 -6.349 15.641 1.00 86.31 90 ALA A O 1
ATOM 716 N N . GLU A 1 91 ? -8.354 -5.531 17.734 1.00 87.25 91 GLU A N 1
ATOM 717 C CA . GLU A 1 91 ? -9.804 -5.710 17.872 1.00 87.25 91 GLU A CA 1
ATOM 718 C C . GLU A 1 91 ? -10.604 -4.720 17.023 1.00 87.25 91 GLU A C 1
ATOM 720 O O . GLU A 1 91 ? -11.551 -5.132 16.349 1.00 87.25 91 GLU A O 1
ATOM 725 N N . LEU A 1 92 ? -10.206 -3.444 17.005 1.00 88.56 92 LEU A N 1
ATOM 726 C CA . LEU A 1 92 ? -10.856 -2.396 16.212 1.00 88.56 92 LEU A CA 1
ATOM 727 C C . LEU A 1 92 ? -10.834 -2.720 14.712 1.00 88.56 92 LEU A C 1
ATOM 729 O O . LEU A 1 92 ? -11.807 -2.488 13.998 1.00 88.56 92 LEU A O 1
ATOM 733 N N . LEU A 1 93 ? -9.717 -3.266 14.230 1.00 90.12 93 LEU A N 1
ATOM 734 C CA . LEU A 1 93 ? -9.475 -3.489 12.807 1.00 90.12 93 LEU A CA 1
ATOM 735 C C . LEU A 1 93 ? -9.706 -4.937 12.362 1.00 90.12 93 LEU A C 1
ATOM 737 O O . LEU A 1 93 ? -9.408 -5.255 11.208 1.00 90.12 93 LEU A O 1
ATOM 741 N N . LYS A 1 94 ? -10.242 -5.817 13.217 1.00 90.12 94 LYS A N 1
ATOM 742 C CA . LYS A 1 94 ? -10.316 -7.270 12.965 1.00 90.12 94 LYS A CA 1
ATOM 743 C C . LYS A 1 94 ? -11.021 -7.678 11.669 1.00 90.12 94 LYS A C 1
ATOM 745 O O . LYS A 1 94 ? -10.664 -8.705 11.090 1.00 90.12 94 LYS A O 1
ATOM 750 N N . ASP A 1 95 ? -11.960 -6.862 11.194 1.00 90.12 95 ASP A N 1
ATOM 751 C CA . ASP A 1 95 ? -12.723 -7.106 9.962 1.00 90.12 95 ASP A CA 1
ATOM 752 C C . ASP A 1 95 ? -12.027 -6.566 8.697 1.00 90.12 95 ASP A C 1
ATOM 754 O O . ASP A 1 95 ? -12.475 -6.796 7.570 1.00 90.12 95 ASP A O 1
ATOM 758 N N . THR A 1 96 ? -10.900 -5.870 8.855 1.00 91.62 96 THR A N 1
ATOM 759 C CA . THR A 1 96 ? -10.098 -5.342 7.746 1.00 91.62 96 THR A CA 1
ATOM 760 C C . THR A 1 96 ? -9.073 -6.362 7.243 1.00 91.62 96 THR A C 1
ATOM 762 O O . THR A 1 96 ? -8.646 -7.281 7.947 1.00 91.62 96 THR A O 1
ATOM 765 N N . ILE A 1 97 ? -8.629 -6.196 5.994 1.00 93.44 97 ILE A N 1
ATOM 766 C CA . ILE A 1 97 ? -7.590 -7.050 5.410 1.00 93.44 97 ILE A CA 1
ATOM 767 C C . ILE A 1 97 ? -6.212 -6.582 5.886 1.00 93.44 97 ILE A C 1
ATOM 769 O O . ILE A 1 97 ? -5.740 -5.528 5.469 1.00 93.44 97 ILE A O 1
ATOM 773 N N . LEU A 1 98 ? -5.519 -7.427 6.653 1.00 93.88 98 LEU A N 1
ATOM 774 C CA . LEU A 1 98 ? -4.104 -7.245 6.976 1.00 93.88 98 LEU A CA 1
ATOM 775 C C . LEU A 1 98 ? -3.219 -7.991 5.968 1.00 93.88 98 LEU A C 1
ATOM 777 O O . LEU A 1 98 ? -3.444 -9.169 5.675 1.00 93.88 98 LEU A O 1
ATOM 781 N N . SER A 1 99 ? -2.190 -7.323 5.447 1.00 94.38 99 SER A N 1
ATOM 782 C CA . SER A 1 99 ? -1.190 -7.918 4.552 1.00 94.38 99 SER A CA 1
ATOM 783 C C . SER A 1 99 ? 0.220 -7.575 5.021 1.00 94.38 99 SER A C 1
ATOM 785 O O . SER A 1 99 ? 0.465 -6.470 5.493 1.00 94.38 99 SER A O 1
ATOM 787 N N . LEU A 1 100 ? 1.165 -8.499 4.840 1.00 93.44 100 LEU A N 1
ATOM 788 C CA . LEU A 1 100 ? 2.589 -8.214 4.993 1.00 93.44 100 LEU A CA 1
ATOM 789 C C . LEU A 1 100 ? 3.010 -7.229 3.898 1.00 93.44 100 LEU A C 1
ATOM 791 O O . LEU A 1 100 ? 3.116 -7.632 2.741 1.00 93.44 100 LEU A O 1
ATOM 795 N N . GLY A 1 101 ? 3.250 -5.967 4.264 1.00 93.06 101 GLY A N 1
ATOM 796 C CA . GLY A 1 101 ? 3.589 -4.888 3.328 1.00 93.06 101 GLY A CA 1
ATOM 797 C C . GLY A 1 101 ? 4.972 -5.021 2.685 1.00 93.06 101 GLY A C 1
ATOM 798 O O . GLY A 1 101 ? 5.187 -4.552 1.572 1.00 93.06 101 GLY A O 1
ATOM 799 N N . GLY A 1 102 ? 5.911 -5.697 3.336 1.00 93.06 102 GLY A N 1
ATOM 800 C CA . GLY A 1 102 ? 7.264 -5.879 2.825 1.00 93.06 102 GLY A CA 1
ATOM 801 C C . GLY A 1 102 ? 8.234 -6.289 3.930 1.00 93.06 102 GLY A C 1
ATOM 802 O O . GLY A 1 102 ? 7.832 -6.410 5.085 1.00 93.06 102 GLY A O 1
ATOM 803 N N . PRO A 1 103 ? 9.510 -6.526 3.588 1.00 91.69 103 PRO A N 1
ATOM 804 C CA . PRO A 1 103 ? 10.536 -6.873 4.570 1.00 91.69 103 PRO A CA 1
ATOM 805 C C . PRO A 1 103 ? 11.059 -5.660 5.359 1.00 91.69 103 PRO A C 1
ATOM 807 O O . PRO A 1 103 ? 11.715 -5.840 6.380 1.00 91.69 103 PRO A O 1
ATOM 810 N N . VAL A 1 104 ? 10.795 -4.438 4.888 1.00 87.88 104 VAL A N 1
ATOM 811 C CA . VAL A 1 104 ? 11.183 -3.190 5.557 1.00 87.88 104 VAL A CA 1
ATOM 812 C C . VAL A 1 104 ? 9.977 -2.689 6.347 1.00 87.88 104 VAL A C 1
ATOM 814 O O . VAL A 1 104 ? 8.942 -2.402 5.749 1.00 87.88 104 VAL A O 1
ATOM 817 N N . MET A 1 105 ? 10.101 -2.623 7.672 1.00 80.44 105 MET A N 1
ATOM 818 C CA . MET A 1 105 ? 9.022 -2.239 8.583 1.00 80.44 105 MET A CA 1
ATOM 819 C C . MET A 1 105 ? 9.573 -1.362 9.705 1.00 80.44 105 MET A C 1
ATOM 821 O O . MET A 1 105 ? 10.595 -1.703 10.305 1.00 80.44 105 MET A O 1
ATOM 825 N N . ASP A 1 106 ? 8.870 -0.272 10.000 1.00 79.00 106 ASP A N 1
ATOM 826 C CA . ASP A 1 106 ? 9.032 0.473 11.245 1.00 79.00 106 ASP A CA 1
ATOM 827 C C . ASP A 1 106 ? 8.296 -0.272 12.367 1.00 79.00 106 ASP A C 1
ATOM 829 O O . ASP A 1 106 ? 7.123 -0.620 12.227 1.00 79.00 106 ASP A O 1
ATOM 833 N N . ARG A 1 107 ? 8.993 -0.577 13.464 1.00 77.00 107 ARG A N 1
ATOM 834 C CA . ARG A 1 107 ? 8.413 -1.342 14.575 1.00 77.00 107 ARG A CA 1
ATOM 835 C C . ARG A 1 107 ? 7.516 -0.502 15.474 1.00 77.00 107 ARG A C 1
ATOM 837 O O . ARG A 1 107 ? 6.657 -1.080 16.129 1.00 77.00 107 ARG A O 1
ATOM 844 N N . GLU A 1 108 ? 7.715 0.811 15.522 1.00 79.94 108 GLU A N 1
ATOM 845 C CA . GLU A 1 108 ? 6.920 1.698 16.373 1.00 79.94 108 GLU A CA 1
ATOM 846 C C . GLU A 1 108 ? 5.567 1.997 15.729 1.00 79.94 108 GLU A C 1
ATOM 848 O O . GLU A 1 108 ? 4.540 2.005 16.404 1.00 79.94 108 GLU A O 1
ATOM 853 N N . LYS A 1 109 ? 5.552 2.183 14.403 1.00 83.19 109 LYS A N 1
ATOM 854 C CA . LYS A 1 109 ? 4.335 2.443 13.624 1.00 83.19 109 LYS A CA 1
ATOM 855 C C . LYS A 1 109 ? 4.282 1.513 12.410 1.00 83.19 109 LYS A C 1
ATOM 857 O O . LYS A 1 109 ? 4.611 1.926 11.305 1.00 83.19 109 LYS A O 1
ATOM 862 N N . PRO A 1 110 ? 3.868 0.244 12.572 1.00 86.94 110 PRO A N 1
ATOM 863 C CA . PRO A 1 110 ? 4.012 -0.759 11.514 1.00 86.94 110 PRO A CA 1
ATOM 864 C C . PRO A 1 110 ? 2.925 -0.695 10.434 1.00 86.94 110 PRO A C 1
ATOM 866 O O . PRO A 1 110 ? 3.056 -1.332 9.387 1.00 86.94 110 PRO A O 1
ATOM 869 N N . LEU A 1 111 ? 1.834 0.036 10.677 1.00 92.00 111 LEU A N 1
ATOM 870 C CA . LEU A 1 111 ? 0.651 0.010 9.822 1.00 92.00 111 LEU A CA 1
ATOM 871 C C . LEU A 1 111 ? 0.698 1.107 8.756 1.00 92.00 111 LEU A C 1
ATOM 873 O O . LEU A 1 111 ? 1.076 2.238 9.027 1.00 92.00 111 LEU A O 1
ATOM 877 N N . MET A 1 112 ? 0.286 0.747 7.545 1.00 93.62 112 MET A N 1
ATOM 878 C CA . MET A 1 112 ? -0.031 1.637 6.424 1.00 93.62 112 MET A CA 1
ATOM 879 C C . MET A 1 112 ? -1.353 1.151 5.836 1.00 93.62 112 MET A C 1
ATOM 881 O O . MET A 1 112 ? -1.690 -0.028 5.990 1.00 93.62 112 MET A O 1
ATOM 885 N N . ALA A 1 113 ? -2.085 2.013 5.133 1.00 94.50 113 ALA A N 1
ATOM 886 C CA . ALA A 1 113 ? -3.394 1.637 4.612 1.00 94.50 113 ALA A CA 1
ATOM 887 C C . ALA A 1 113 ? -3.636 2.121 3.184 1.00 94.50 113 ALA A C 1
ATOM 889 O O . ALA A 1 113 ? -3.126 3.146 2.740 1.00 94.50 113 ALA A O 1
ATOM 890 N N . LEU A 1 114 ? -4.468 1.358 2.476 1.00 94.00 114 LEU A N 1
ATOM 891 C CA . LEU A 1 114 ? -5.179 1.824 1.294 1.00 94.00 114 LEU A CA 1
ATOM 892 C C . LEU A 1 114 ? -6.624 2.079 1.704 1.00 94.00 114 LEU A C 1
ATOM 894 O O . LEU A 1 114 ? -7.269 1.182 2.246 1.00 94.00 114 LEU A O 1
ATOM 898 N N . SER A 1 115 ? -7.121 3.281 1.439 1.00 92.88 115 SER A N 1
ATOM 899 C CA . SER A 1 115 ? -8.435 3.730 1.892 1.00 92.88 115 SER A CA 1
ATOM 900 C C . SER A 1 115 ? -9.218 4.398 0.765 1.00 92.88 115 SER A C 1
ATOM 902 O O . SER A 1 115 ? -8.645 4.903 -0.201 1.00 92.88 115 SER A O 1
ATOM 904 N N . ARG A 1 116 ? -10.549 4.394 0.889 1.00 92.69 116 ARG A N 1
ATOM 905 C CA . ARG A 1 116 ? -11.444 5.213 0.051 1.00 92.69 116 ARG A CA 1
ATOM 906 C C . ARG A 1 116 ? -11.613 6.634 0.582 1.00 92.69 116 ARG A C 1
ATOM 908 O O . ARG A 1 116 ? -12.075 7.505 -0.144 1.00 92.69 116 ARG A O 1
ATOM 915 N N . GLU A 1 117 ? -11.227 6.841 1.831 1.00 89.56 117 GLU A N 1
ATOM 916 C CA . GLU A 1 117 ? -11.240 8.121 2.524 1.00 89.56 117 GLU A CA 1
ATOM 917 C C . GLU A 1 117 ? -9.802 8.512 2.845 1.00 89.56 117 GLU A C 1
ATOM 919 O O . GLU A 1 117 ? -9.046 7.706 3.392 1.00 89.56 117 GLU A O 1
ATOM 924 N N . GLY A 1 118 ? -9.434 9.735 2.499 1.00 88.81 118 GLY A N 1
ATOM 925 C CA . GLY A 1 118 ? -8.132 10.313 2.787 1.00 88.81 118 GLY A CA 1
ATOM 926 C C . GLY A 1 118 ? -8.215 11.828 2.696 1.00 88.81 118 GLY A C 1
ATOM 927 O O . GLY A 1 118 ? -9.201 12.375 2.194 1.00 88.81 118 GLY A O 1
ATOM 928 N N . ASP A 1 119 ? -7.186 12.494 3.192 1.00 89.38 119 ASP A N 1
ATOM 929 C CA . ASP A 1 119 ? -7.017 13.934 3.091 1.00 89.38 119 ASP A CA 1
ATOM 930 C C . ASP A 1 119 ? -6.123 14.246 1.880 1.00 89.38 119 ASP A C 1
ATOM 932 O O . ASP A 1 119 ? -4.920 14.000 1.933 1.00 89.38 119 ASP A O 1
ATOM 936 N N . PRO A 1 120 ? -6.652 14.826 0.786 1.00 87.19 120 PRO A N 1
ATOM 937 C CA . PRO A 1 120 ? -5.861 15.120 -0.411 1.00 87.19 120 PRO A CA 1
ATOM 938 C C . PRO A 1 120 ? -4.690 16.088 -0.181 1.00 87.19 120 PRO A C 1
ATOM 940 O O . PRO A 1 120 ? -3.846 16.237 -1.065 1.00 87.19 120 PRO A O 1
ATOM 943 N N . SER A 1 121 ? -4.655 16.793 0.957 1.00 87.12 121 SER A N 1
ATOM 944 C CA . SER A 1 121 ? -3.553 17.688 1.315 1.00 8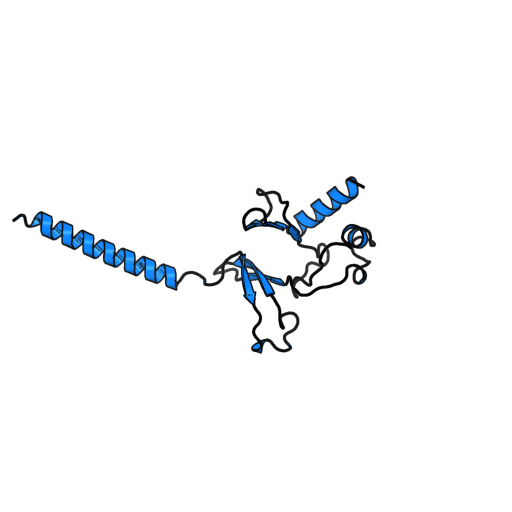7.12 121 SER A CA 1
ATOM 945 C C . SER A 1 121 ? -2.355 16.961 1.933 1.00 87.12 121 SER A C 1
ATOM 947 O O . SER A 1 121 ? -1.240 17.484 1.875 1.00 87.12 121 SER A O 1
ATOM 949 N N . THR A 1 122 ? -2.561 15.758 2.480 1.00 88.50 122 THR A N 1
ATOM 950 C CA . THR A 1 122 ? -1.532 14.997 3.208 1.00 88.50 122 THR A CA 1
ATOM 951 C C . THR A 1 122 ? -1.326 13.578 2.672 1.00 88.50 122 THR A C 1
ATOM 953 O O . THR A 1 122 ? -0.194 13.093 2.666 1.00 88.50 122 THR A O 1
ATOM 956 N N . ASP A 1 123 ? -2.370 12.942 2.144 1.00 93.50 123 ASP A N 1
ATOM 957 C CA . ASP A 1 123 ? -2.350 11.569 1.649 1.00 93.50 123 ASP A CA 1
ATOM 958 C C . ASP A 1 123 ? -2.066 11.482 0.144 1.00 93.50 123 ASP A C 1
ATOM 960 O O . ASP A 1 123 ? -2.468 12.317 -0.672 1.00 93.50 123 ASP A O 1
ATOM 964 N N . LEU A 1 124 ? -1.402 10.396 -0.255 1.00 93.50 124 LEU A N 1
ATOM 965 C CA . LEU A 1 124 ? -1.106 10.132 -1.659 1.00 93.50 124 LEU A CA 1
ATOM 966 C C . LEU A 1 124 ? -2.329 9.526 -2.358 1.00 93.50 124 LEU A C 1
ATOM 968 O O . LEU A 1 124 ? -2.646 8.353 -2.157 1.00 93.50 124 LEU A O 1
ATOM 972 N N . GLU A 1 125 ? -2.969 10.280 -3.251 1.00 94.06 125 GLU A N 1
ATOM 973 C CA . GLU A 1 125 ? -4.012 9.739 -4.128 1.00 94.06 125 GLU A CA 1
ATOM 974 C C . GLU A 1 125 ? -3.393 8.919 -5.274 1.00 94.06 125 GLU A C 1
ATOM 976 O O . GLU A 1 125 ? -2.690 9.433 -6.147 1.00 94.06 125 GLU A O 1
ATOM 981 N N . LEU A 1 126 ? -3.645 7.609 -5.275 1.00 91.69 126 LEU A N 1
ATOM 982 C CA . LEU A 1 126 ? -3.095 6.669 -6.260 1.00 91.69 126 LEU A CA 1
ATOM 983 C C . LEU A 1 126 ? -3.969 6.551 -7.512 1.00 91.69 126 LEU A C 1
ATOM 985 O O . LEU A 1 126 ? -3.480 6.286 -8.613 1.00 91.69 126 LEU A O 1
ATOM 989 N N . SER A 1 127 ? -5.274 6.703 -7.324 1.00 89.62 127 SER A N 1
ATOM 990 C CA . SER A 1 127 ? -6.308 6.756 -8.356 1.00 89.62 127 SER A CA 1
ATOM 991 C C . SER A 1 127 ? -7.532 7.462 -7.768 1.00 89.62 127 SER A C 1
ATOM 993 O O . SER A 1 127 ? -7.635 7.474 -6.543 1.00 89.62 127 SER A O 1
ATOM 995 N N . PRO A 1 128 ? -8.474 7.973 -8.583 1.00 91.94 128 PRO A N 1
ATOM 996 C CA . PRO A 1 128 ? -9.639 8.701 -8.080 1.00 91.94 128 PRO A CA 1
ATOM 997 C C . PRO A 1 128 ? -10.345 7.982 -6.920 1.00 91.94 128 PRO A C 1
ATOM 999 O O . PRO A 1 128 ? -10.871 6.879 -7.103 1.00 91.94 128 PRO A O 1
ATOM 1002 N N . GLY A 1 129 ? -10.330 8.596 -5.732 1.00 92.00 129 GLY A N 1
ATOM 1003 C CA . GLY A 1 129 ? -10.960 8.058 -4.519 1.00 92.00 129 GLY A CA 1
ATOM 1004 C C . GLY A 1 129 ? -10.254 6.843 -3.900 1.00 92.00 129 GLY A C 1
ATOM 1005 O O . GLY A 1 129 ? -10.899 6.036 -3.227 1.00 92.00 129 GLY A O 1
ATOM 1006 N N . VAL A 1 130 ? -8.957 6.663 -4.166 1.00 93.50 130 VAL A N 1
ATOM 1007 C CA . VAL A 1 130 ? -8.102 5.656 -3.523 1.00 93.50 130 VAL A CA 1
ATOM 1008 C C . VAL A 1 130 ? -6.835 6.330 -3.020 1.00 93.50 130 VAL A C 1
ATOM 1010 O O . VAL A 1 130 ? -5.968 6.728 -3.803 1.00 93.50 130 VAL A O 1
ATOM 1013 N N . TYR A 1 131 ? -6.718 6.387 -1.702 1.00 95.69 131 TYR A N 1
ATOM 1014 C CA . TYR A 1 131 ? -5.639 7.054 -0.993 1.00 95.69 131 TYR A CA 1
ATOM 1015 C C . TYR A 1 131 ? -4.723 6.033 -0.338 1.00 95.69 131 TYR A C 1
ATOM 1017 O O . TYR A 1 131 ? -5.168 4.997 0.165 1.00 95.69 131 TYR A O 1
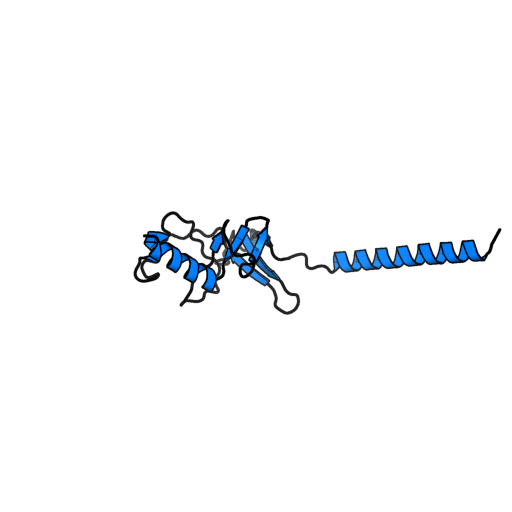ATOM 1025 N N . PHE A 1 132 ? -3.433 6.334 -0.357 1.00 95.38 132 PHE A N 1
ATOM 1026 C CA . PHE A 1 132 ? -2.445 5.674 0.471 1.00 95.38 132 PHE A CA 1
ATOM 1027 C C . PHE A 1 132 ? -2.181 6.530 1.707 1.00 95.38 132 PHE A C 1
ATOM 1029 O O . PHE A 1 132 ? -1.745 7.674 1.581 1.00 95.38 132 PHE A O 1
ATOM 1036 N N . LEU A 1 133 ? -2.426 5.935 2.872 1.00 95.31 133 LEU A N 1
ATOM 1037 C CA . LEU A 1 133 ? -2.174 6.521 4.180 1.00 95.31 133 LEU A CA 1
ATOM 1038 C C . LEU A 1 133 ? -0.858 5.948 4.701 1.00 95.31 133 LEU A C 1
ATOM 1040 O O . LEU A 1 133 ? -0.687 4.724 4.799 1.00 95.31 133 LEU A O 1
ATOM 1044 N N . ASP A 1 134 ? 0.063 6.843 5.032 1.00 91.94 134 ASP A N 1
ATOM 1045 C CA . ASP A 1 134 ? 1.323 6.485 5.666 1.00 91.94 134 ASP A CA 1
ATOM 1046 C C . ASP A 1 134 ? 1.147 6.143 7.154 1.00 91.94 134 ASP A C 1
ATOM 1048 O O . ASP A 1 134 ? 0.043 6.131 7.699 1.00 91.94 134 ASP A O 1
ATOM 1052 N N . HIS A 1 135 ? 2.259 5.831 7.814 1.00 90.56 135 HIS A N 1
ATOM 1053 C CA . HIS A 1 135 ? 2.279 5.416 9.213 1.00 90.56 135 HIS A CA 1
ATOM 1054 C C . HIS A 1 135 ? 1.658 6.446 10.167 1.00 90.56 135 HIS A C 1
ATOM 1056 O O . HIS A 1 135 ? 0.950 6.071 11.101 1.00 90.56 135 HIS A O 1
ATOM 1062 N N . GLU A 1 136 ? 1.888 7.738 9.921 1.00 90.69 136 GLU A N 1
ATOM 1063 C CA . GLU A 1 136 ? 1.335 8.820 10.741 1.00 90.69 136 GLU A CA 1
ATOM 1064 C C . GLU A 1 136 ? -0.164 8.988 10.505 1.00 90.69 136 GLU A C 1
ATOM 1066 O O . GLU A 1 136 ? -0.942 9.126 11.450 1.00 90.69 136 GLU A O 1
ATOM 1071 N N . SER A 1 137 ? -0.586 8.931 9.244 1.00 93.06 137 SER A N 1
ATOM 1072 C CA . SER A 1 137 ? -1.988 9.107 8.868 1.00 93.06 137 SER A CA 1
ATOM 1073 C C . SER A 1 137 ? -2.847 7.934 9.333 1.00 93.06 137 SER A C 1
ATOM 1075 O O . SER A 1 137 ? -3.957 8.146 9.821 1.00 93.06 137 SER A O 1
ATOM 1077 N N . VAL A 1 138 ? -2.317 6.706 9.293 1.00 92.62 138 VAL A N 1
ATOM 1078 C CA . VAL A 1 138 ? -2.984 5.539 9.888 1.00 92.62 138 VAL A CA 1
ATOM 1079 C C . VAL A 1 138 ? -3.063 5.650 11.408 1.00 92.62 138 VAL A C 1
ATOM 1081 O O . VAL A 1 138 ? -4.137 5.427 11.962 1.00 92.62 138 VAL A O 1
ATOM 1084 N N . ALA A 1 139 ? -1.971 6.017 12.088 1.00 89.19 139 ALA A N 1
ATOM 1085 C CA . ALA A 1 139 ? -1.978 6.173 13.543 1.00 89.19 139 ALA A CA 1
ATOM 1086 C C . ALA A 1 139 ? -3.016 7.214 13.994 1.00 89.19 139 ALA A C 1
ATOM 1088 O O . ALA A 1 139 ? -3.807 6.944 14.897 1.00 89.19 139 ALA A O 1
ATOM 1089 N N . ARG A 1 140 ? -3.077 8.362 13.308 1.00 89.19 140 ARG A N 1
ATOM 1090 C CA . ARG A 1 140 ? -4.088 9.400 13.542 1.00 89.19 140 ARG A CA 1
ATOM 1091 C C . ARG A 1 140 ? -5.509 8.873 13.321 1.00 89.19 140 ARG A C 1
ATOM 1093 O O . ARG A 1 140 ? -6.358 9.050 14.187 1.00 89.19 140 ARG A O 1
ATOM 1100 N N . ARG A 1 141 ? -5.765 8.174 12.208 1.00 89.31 141 ARG A N 1
ATOM 1101 C CA . ARG A 1 141 ? -7.100 7.634 11.895 1.00 89.31 141 ARG A CA 1
ATOM 1102 C C . ARG A 1 141 ? -7.566 6.601 12.925 1.00 89.31 141 ARG A C 1
ATOM 1104 O O . ARG A 1 141 ? -8.742 6.575 13.268 1.00 89.31 141 ARG A O 1
ATOM 1111 N N . ILE A 1 142 ? -6.659 5.765 13.432 1.00 88.88 142 ILE A N 1
ATOM 1112 C CA . ILE A 1 142 ? -6.962 4.807 14.508 1.00 88.88 142 ILE A CA 1
ATOM 1113 C C . ILE A 1 142 ? -7.335 5.547 15.797 1.00 88.88 142 ILE A C 1
ATOM 1115 O O . ILE A 1 142 ? -8.320 5.184 16.435 1.00 88.88 142 ILE A O 1
ATOM 1119 N N . GLN A 1 143 ? -6.594 6.601 16.153 1.00 87.06 143 GLN A N 1
ATOM 1120 C CA . GLN A 1 143 ? -6.915 7.431 17.317 1.00 87.06 143 GLN A CA 1
ATOM 1121 C C . GLN A 1 143 ? -8.295 8.085 17.183 1.00 87.06 143 GLN A C 1
ATOM 1123 O O . GLN A 1 143 ? -9.083 8.027 18.120 1.00 87.06 143 GLN A O 1
ATOM 1128 N N . GLU A 1 144 ? -8.627 8.643 16.019 1.00 87.56 144 GLU A N 1
ATOM 1129 C CA . GLU A 1 144 ? -9.954 9.218 15.754 1.00 87.56 144 GLU A CA 1
ATOM 1130 C C . GLU A 1 144 ? -11.071 8.179 15.931 1.00 87.56 144 GLU A C 1
ATOM 1132 O O . GLU A 1 144 ? -12.027 8.430 16.659 1.00 87.56 144 GLU A O 1
ATOM 1137 N N . LEU A 1 145 ? -10.913 6.979 15.358 1.00 84.00 145 LEU A N 1
ATOM 1138 C CA . LEU A 1 145 ? -11.883 5.887 15.510 1.00 84.00 145 LEU A CA 1
ATOM 1139 C C . LEU A 1 145 ? -12.043 5.439 16.968 1.00 84.00 145 LEU A C 1
ATOM 1141 O O . LEU A 1 145 ? -13.145 5.100 17.387 1.00 84.00 145 LEU A O 1
ATOM 1145 N N . SER A 1 146 ? -10.960 5.446 17.750 1.00 76.81 146 SER A N 1
ATOM 1146 C CA . SER A 1 146 ? -11.012 5.093 19.174 1.00 76.81 146 SER A CA 1
ATOM 1147 C C . SER A 1 146 ? -11.736 6.128 20.040 1.00 76.81 146 SER A C 1
ATOM 1149 O O . SER A 1 146 ? -12.159 5.797 21.139 1.00 76.81 146 SER A O 1
ATOM 1151 N N . LEU A 1 147 ? -11.885 7.368 19.557 1.00 77.62 147 LEU A N 1
ATOM 1152 C CA . LEU A 1 147 ? -12.633 8.432 20.236 1.00 77.62 147 LEU A CA 1
ATOM 1153 C C . LEU A 1 147 ? -14.126 8.439 19.862 1.00 77.62 147 LEU A C 1
ATOM 1155 O O . LEU A 1 147 ? -14.912 9.122 20.517 1.00 77.62 147 LEU A O 1
ATOM 1159 N N . GLU A 1 148 ? -14.511 7.717 18.807 1.00 66.56 148 GLU A N 1
ATOM 1160 C CA . GLU A 1 148 ? -15.899 7.583 18.340 1.00 66.56 148 GLU A CA 1
ATOM 1161 C C . GLU A 1 148 ? -16.651 6.400 18.985 1.00 66.56 148 GLU A C 1
ATOM 1163 O O . GLU A 1 148 ? -17.869 6.292 18.816 1.00 66.56 148 GLU A O 1
ATOM 1168 N N . ILE A 1 149 ? -15.947 5.526 19.716 1.00 57.97 149 ILE A N 1
ATOM 1169 C CA . ILE A 1 149 ? -16.476 4.332 20.406 1.00 57.97 149 ILE A CA 1
ATOM 1170 C C . ILE A 1 149 ? -16.480 4.568 21.917 1.00 57.97 149 ILE A C 1
ATOM 1172 O O . ILE A 1 149 ? -17.496 4.204 22.555 1.00 57.97 149 ILE A O 1
#